Protein AF-A0A401QGH9-F1 (afdb_monomer_lite)

pLDDT: mean 91.58, std 11.18, range [46.03, 97.88]

Structure (mmCIF, N/CA/C/O backbone):
data_AF-A0A401QGH9-F1
#
_entry.id   AF-A0A401QGH9-F1
#
loop_
_atom_site.group_PDB
_atom_site.id
_atom_site.type_symbol
_atom_site.label_atom_id
_atom_site.label_alt_id
_atom_site.label_comp_id
_atom_site.label_asym_id
_atom_site.label_entity_id
_atom_site.label_seq_id
_atom_site.pdbx_PDB_ins_code
_atom_site.Cartn_x
_atom_site.Cartn_y
_atom_site.Cartn_z
_atom_site.occupancy
_atom_site.B_iso_or_equiv
_atom_site.auth_seq_id
_atom_site.auth_comp_id
_atom_site.auth_asym_id
_atom_site.auth_atom_id
_atom_site.pdbx_PDB_model_num
ATOM 1 N N . MET A 1 1 ? 10.052 -13.319 -26.743 1.00 46.03 1 MET A N 1
ATOM 2 C CA . MET A 1 1 ? 10.189 -13.486 -25.277 1.00 46.03 1 MET A CA 1
ATOM 3 C C . MET A 1 1 ? 8.798 -13.329 -24.686 1.00 46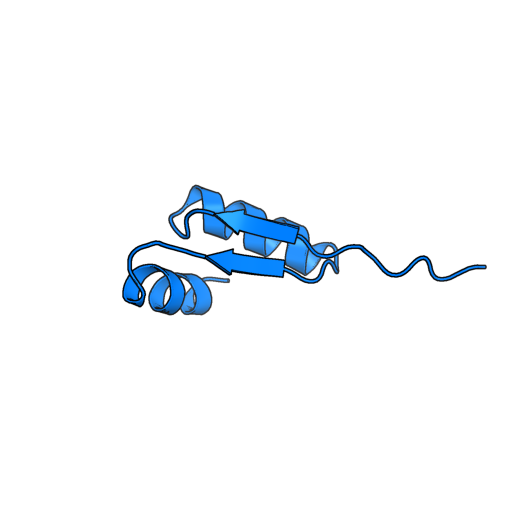.03 1 MET A C 1
ATOM 5 O O . MET A 1 1 ? 8.136 -12.371 -25.050 1.00 46.03 1 MET A O 1
ATOM 9 N N . SER A 1 2 ? 8.289 -14.293 -23.913 1.00 56.41 2 SER A N 1
ATOM 10 C CA . SER A 1 2 ? 6.914 -14.215 -23.397 1.00 56.41 2 SER A CA 1
ATOM 11 C C . SER A 1 2 ? 6.812 -13.110 -22.343 1.00 56.41 2 SER A C 1
ATOM 13 O O . SER A 1 2 ? 7.433 -13.236 -21.284 1.00 56.41 2 SER A O 1
ATOM 15 N N . ASP A 1 3 ? 6.015 -12.074 -22.598 1.00 64.69 3 ASP A N 1
ATOM 16 C CA . ASP A 1 3 ? 5.544 -11.156 -21.560 1.00 64.69 3 ASP A CA 1
ATOM 17 C C . ASP A 1 3 ? 4.698 -11.950 -20.558 1.00 64.69 3 ASP A C 1
ATOM 19 O O . ASP A 1 3 ? 3.494 -12.153 -20.741 1.00 64.69 3 ASP A O 1
ATOM 23 N N . ARG A 1 4 ? 5.319 -12.455 -19.485 1.00 69.94 4 ARG A N 1
ATOM 24 C CA . ARG A 1 4 ? 4.536 -12.921 -18.340 1.00 69.94 4 ARG A CA 1
ATOM 25 C C . ARG A 1 4 ? 3.905 -11.680 -17.727 1.00 69.94 4 ARG A C 1
ATOM 27 O O . ARG A 1 4 ? 4.611 -10.865 -17.136 1.00 69.94 4 ARG A O 1
ATOM 34 N N . LYS A 1 5 ? 2.585 -11.532 -17.874 1.00 70.19 5 LYS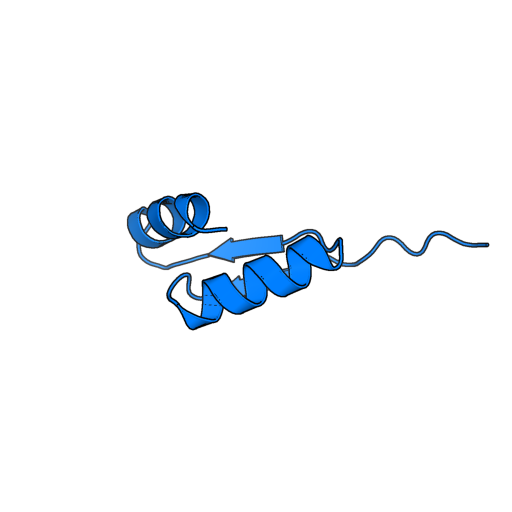 A N 1
ATOM 35 C CA . LYS A 1 5 ? 1.826 -10.500 -17.159 1.00 70.19 5 LYS A CA 1
ATOM 36 C C . LYS A 1 5 ? 2.196 -10.581 -15.676 1.00 70.19 5 LYS A C 1
ATOM 38 O O . LYS A 1 5 ? 2.033 -11.634 -15.060 1.00 70.19 5 LYS A O 1
ATOM 43 N N . LYS A 1 6 ? 2.725 -9.485 -15.126 1.00 78.00 6 LYS A N 1
ATOM 44 C CA . LYS A 1 6 ? 2.976 -9.366 -13.686 1.00 78.00 6 LYS A CA 1
ATOM 45 C C . LYS A 1 6 ? 1.653 -9.598 -12.948 1.00 78.00 6 LYS A C 1
ATOM 47 O O . LYS A 1 6 ? 0.609 -9.120 -13.394 1.00 78.00 6 LYS A O 1
ATOM 52 N N . GLY A 1 7 ? 1.696 -10.382 -11.871 1.00 86.44 7 GLY A N 1
ATOM 53 C CA . GLY A 1 7 ? 0.521 -10.672 -11.047 1.00 86.44 7 GLY A CA 1
ATOM 54 C C . GLY A 1 7 ? -0.029 -9.420 -10.355 1.00 86.44 7 GLY A C 1
ATOM 55 O O . GLY A 1 7 ? 0.614 -8.369 -10.349 1.00 86.44 7 GLY A O 1
ATOM 56 N N . SER A 1 8 ? -1.222 -9.529 -9.772 1.00 93.56 8 SER A N 1
ATOM 57 C CA . SER A 1 8 ? -1.798 -8.482 -8.921 1.00 93.56 8 SER A CA 1
ATOM 58 C C . SER A 1 8 ? -1.411 -8.686 -7.457 1.00 93.56 8 SER A C 1
ATOM 60 O O . SER A 1 8 ? -1.403 -9.820 -6.982 1.00 93.56 8 SER A O 1
ATOM 62 N N . ILE A 1 9 ? -1.145 -7.596 -6.740 1.00 97.31 9 ILE A N 1
ATOM 63 C CA . ILE A 1 9 ? -0.797 -7.606 -5.314 1.00 97.31 9 ILE A CA 1
ATOM 64 C C . ILE A 1 9 ? -1.886 -6.871 -4.526 1.00 97.31 9 ILE A C 1
ATOM 66 O O . ILE A 1 9 ? -2.217 -5.733 -4.848 1.00 97.31 9 ILE A O 1
ATOM 70 N N . LEU A 1 10 ? -2.423 -7.511 -3.486 1.00 97.81 10 LEU A N 1
ATOM 71 C CA . LEU A 1 10 ? -3.307 -6.877 -2.505 1.00 97.81 10 LEU A CA 1
ATOM 72 C C . LEU A 1 10 ? -2.488 -6.487 -1.272 1.00 97.81 10 LEU A C 1
ATOM 74 O O . LEU A 1 10 ? -1.821 -7.335 -0.682 1.00 97.81 10 LEU A O 1
ATOM 78 N N . ILE A 1 11 ? -2.568 -5.221 -0.879 1.00 97.81 11 ILE A N 1
ATOM 79 C CA . ILE A 1 11 ? -1.960 -4.685 0.338 1.00 97.81 11 ILE A CA 1
ATOM 80 C C . ILE A 1 11 ? -3.090 -4.353 1.312 1.00 97.81 11 ILE A C 1
ATOM 82 O O . ILE A 1 11 ? -3.972 -3.557 0.994 1.00 97.81 11 ILE A O 1
ATOM 86 N N . VAL A 1 12 ? -3.065 -4.986 2.486 1.00 97.75 12 VAL A N 1
ATOM 87 C CA . VAL A 1 12 ? -4.041 -4.783 3.565 1.00 97.75 12 VAL A CA 1
ATOM 88 C C . VAL A 1 12 ? -3.394 -3.919 4.647 1.00 97.75 12 VAL A C 1
ATOM 90 O O . VAL A 1 12 ? -2.432 -4.343 5.285 1.00 97.75 12 VAL A O 1
ATOM 93 N N . GLY A 1 13 ? -3.935 -2.717 4.831 1.00 97.50 13 GLY A N 1
ATOM 94 C CA . GLY A 1 13 ? -3.412 -1.645 5.675 1.00 97.50 13 GLY A CA 1
ATOM 95 C C . GLY A 1 13 ? -2.727 -0.558 4.843 1.00 97.50 13 GLY A C 1
ATOM 96 O O . GLY A 1 13 ? -1.749 -0.831 4.147 1.00 97.50 13 GLY A O 1
ATOM 97 N N . SER A 1 14 ? -3.208 0.686 4.941 1.00 97.38 14 SER A N 1
ATOM 98 C CA . SER A 1 14 ? -2.713 1.834 4.161 1.00 97.38 14 SER A CA 1
ATOM 99 C C . SER A 1 14 ? -1.923 2.863 4.981 1.00 97.38 14 SER A C 1
ATOM 101 O O . SER A 1 14 ? -1.696 3.989 4.538 1.00 97.38 14 SER A O 1
ATOM 103 N N . GLY A 1 15 ? -1.456 2.476 6.172 1.00 95.69 15 GLY A N 1
ATOM 104 C CA . GLY A 1 15 ? -0.501 3.263 6.959 1.00 95.69 15 GLY A CA 1
ATOM 105 C C . GLY A 1 15 ? 0.898 3.328 6.325 1.00 95.69 15 GLY A C 1
ATOM 106 O O . GLY A 1 15 ? 1.130 2.819 5.229 1.00 95.69 15 GLY A O 1
ATOM 107 N N . LEU A 1 16 ? 1.864 3.897 7.052 1.00 96.06 16 LEU A N 1
ATOM 108 C CA . LEU A 1 16 ? 3.226 4.175 6.560 1.00 96.06 16 LEU A CA 1
ATOM 109 C C . LEU A 1 16 ? 3.909 2.976 5.869 1.00 96.06 16 LEU A C 1
ATOM 111 O O . LEU A 1 16 ? 4.490 3.103 4.790 1.00 96.06 16 LEU A O 1
ATOM 115 N N . ILE A 1 17 ? 3.823 1.792 6.482 1.00 96.94 17 ILE A N 1
ATOM 116 C CA . ILE A 1 17 ? 4.436 0.570 5.942 1.00 96.94 17 ILE A CA 1
ATOM 117 C C . ILE A 1 17 ? 3.702 0.111 4.676 1.00 96.94 17 ILE A C 1
ATOM 119 O O . ILE A 1 17 ? 4.343 -0.251 3.691 1.00 96.94 17 ILE A O 1
ATOM 123 N N . GLY A 1 18 ? 2.368 0.159 4.683 1.00 96.94 18 GLY A N 1
ATOM 124 C CA . GLY A 1 18 ? 1.544 -0.213 3.534 1.00 96.94 18 GLY A CA 1
ATOM 125 C C . GLY A 1 18 ? 1.833 0.654 2.312 1.00 96.94 18 GLY A C 1
ATOM 126 O O . GLY A 1 18 ? 2.039 0.125 1.222 1.00 96.94 18 GLY A O 1
ATOM 127 N N . GLN A 1 19 ? 1.955 1.970 2.509 1.00 96.94 19 GLN A N 1
ATOM 128 C CA . GLN A 1 19 ? 2.334 2.924 1.460 1.00 96.94 19 GLN A CA 1
ATOM 129 C C . GLN A 1 19 ? 3.736 2.651 0.904 1.00 96.94 19 GLN A C 1
ATOM 131 O O . GLN A 1 19 ? 3.929 2.648 -0.309 1.00 96.94 19 GLN A O 1
ATOM 136 N N . SER A 1 20 ? 4.707 2.347 1.773 1.00 97.31 20 SER A N 1
ATOM 137 C CA . SER A 1 20 ? 6.081 2.032 1.351 1.00 97.31 20 SER A CA 1
ATOM 138 C C . SER A 1 20 ? 6.131 0.808 0.428 1.00 97.31 20 SER A C 1
ATOM 140 O O . SER A 1 20 ? 6.788 0.829 -0.614 1.00 97.31 20 SER A O 1
ATOM 142 N N . TRP A 1 21 ? 5.386 -0.250 0.764 1.00 97.88 21 TRP A N 1
ATOM 143 C CA . TRP A 1 21 ? 5.260 -1.423 -0.104 1.00 97.88 21 TRP A CA 1
ATOM 144 C C . TRP A 1 21 ? 4.464 -1.130 -1.376 1.00 97.88 21 TRP A C 1
ATOM 146 O O . TRP A 1 21 ? 4.833 -1.619 -2.443 1.00 97.88 21 TRP A O 1
ATOM 156 N N . ALA A 1 22 ? 3.407 -0.320 -1.287 1.00 97.19 22 ALA A N 1
ATOM 157 C CA . ALA A 1 22 ? 2.614 0.092 -2.440 1.00 97.19 22 ALA A CA 1
ATOM 158 C C . ALA A 1 22 ? 3.482 0.813 -3.482 1.00 97.19 22 ALA A C 1
ATOM 160 O O . ALA A 1 22 ? 3.506 0.394 -4.639 1.00 97.19 22 ALA A O 1
ATOM 161 N N . MET A 1 23 ? 4.272 1.803 -3.057 1.00 96.19 23 MET A N 1
ATOM 162 C CA . MET A 1 23 ? 5.241 2.505 -3.906 1.00 96.19 23 MET A CA 1
ATOM 163 C C . MET A 1 23 ? 6.281 1.552 -4.508 1.00 96.19 23 MET A C 1
ATOM 165 O O . MET A 1 23 ? 6.552 1.593 -5.712 1.00 96.19 23 MET A O 1
ATOM 169 N N . LEU A 1 24 ? 6.851 0.648 -3.702 1.00 96.62 24 LEU A N 1
ATOM 170 C CA . LEU A 1 24 ? 7.855 -0.303 -4.185 1.00 96.62 24 LEU A CA 1
ATOM 171 C C . LEU A 1 24 ? 7.292 -1.234 -5.269 1.00 96.62 24 LEU A C 1
ATOM 173 O O . LEU A 1 24 ? 7.913 -1.435 -6.312 1.00 96.62 24 LEU A O 1
ATOM 177 N N . PHE A 1 25 ? 6.108 -1.801 -5.056 1.00 95.69 25 PHE A N 1
ATOM 178 C CA . PHE A 1 25 ? 5.524 -2.729 -6.020 1.00 95.69 25 PHE A CA 1
ATOM 179 C C . PHE A 1 25 ? 4.974 -2.023 -7.260 1.00 95.69 25 PHE A C 1
ATOM 181 O O . PHE A 1 25 ? 5.133 -2.540 -8.370 1.00 95.69 25 P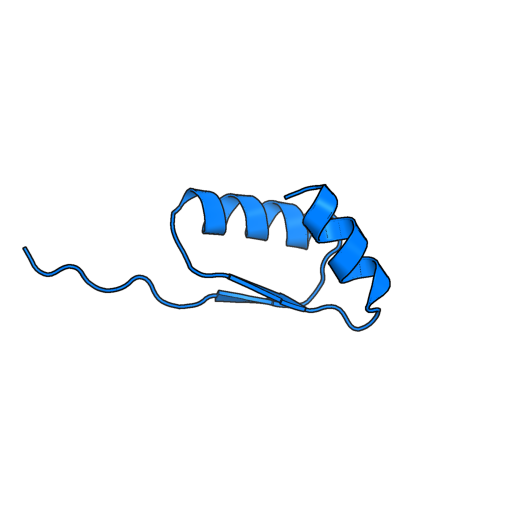HE A O 1
ATOM 188 N N . ALA A 1 26 ? 4.390 -0.834 -7.099 1.00 94.38 26 ALA A N 1
ATOM 189 C CA . ALA A 1 26 ? 3.950 -0.013 -8.220 1.00 94.38 26 ALA A CA 1
ATOM 190 C C . ALA A 1 26 ? 5.136 0.408 -9.104 1.00 94.38 26 ALA A C 1
ATOM 192 O O . ALA A 1 26 ? 5.081 0.223 -10.320 1.00 94.38 26 ALA A O 1
ATOM 193 N N . SER A 1 27 ? 6.246 0.869 -8.512 1.00 94.56 27 SER A N 1
ATOM 194 C CA . SER A 1 27 ? 7.472 1.221 -9.255 1.00 94.56 27 SER A CA 1
ATOM 195 C C . SER A 1 27 ? 8.121 0.011 -9.935 1.00 94.56 27 SER A C 1
ATOM 197 O O . SER A 1 27 ? 8.649 0.119 -11.041 1.00 94.56 27 SER A O 1
ATOM 199 N N . ALA A 1 28 ? 7.992 -1.178 -9.343 1.00 94.19 28 ALA A N 1
ATOM 200 C CA . ALA A 1 28 ? 8.363 -2.437 -9.979 1.00 94.19 28 ALA A CA 1
ATOM 201 C C . ALA A 1 28 ? 7.368 -2.892 -11.069 1.00 94.19 28 ALA A C 1
ATOM 203 O O . ALA A 1 28 ? 7.562 -3.957 -11.657 1.00 94.19 28 ALA A O 1
ATOM 204 N N . GLY A 1 29 ? 6.321 -2.121 -11.377 1.00 92.31 29 GLY A N 1
ATOM 205 C CA . GLY A 1 29 ? 5.365 -2.355 -12.463 1.00 92.31 29 GLY A CA 1
ATOM 206 C C . GLY A 1 29 ? 4.285 -3.397 -12.167 1.00 92.31 29 GLY A C 1
ATOM 207 O O . GLY A 1 29 ? 3.715 -3.957 -13.105 1.00 92.31 29 GLY A O 1
ATOM 208 N N . TYR A 1 30 ? 4.029 -3.711 -10.896 1.00 94.75 30 TYR A N 1
ATOM 209 C CA . TYR A 1 30 ? 2.909 -4.569 -10.507 1.00 94.75 30 TYR A CA 1
ATOM 210 C C . TYR A 1 30 ? 1.607 -3.772 -10.446 1.00 94.75 30 TYR A C 1
ATOM 212 O O . TYR A 1 30 ? 1.589 -2.597 -10.085 1.00 94.75 30 TYR A O 1
ATOM 220 N N . ARG A 1 31 ? 0.486 -4.440 -10.742 1.00 94.25 31 ARG A N 1
ATOM 221 C CA . ARG A 1 31 ? -0.838 -3.901 -10.423 1.00 94.25 31 ARG A CA 1
ATOM 222 C C . ARG A 1 31 ? -1.101 -4.132 -8.942 1.00 94.25 31 ARG A C 1
ATOM 224 O O . ARG A 1 31 ? -1.108 -5.281 -8.504 1.00 94.25 31 ARG A O 1
ATOM 231 N N . ILE A 1 32 ? -1.355 -3.062 -8.203 1.00 95.88 32 ILE A N 1
ATOM 232 C CA . ILE A 1 32 ? -1.659 -3.140 -6.777 1.00 95.88 32 ILE A CA 1
ATOM 233 C C . ILE A 1 32 ? -3.129 -2.817 -6.494 1.00 95.88 32 ILE A C 1
ATOM 235 O O . ILE A 1 32 ? -3.786 -2.098 -7.248 1.00 95.88 32 ILE A O 1
ATOM 239 N N . THR A 1 33 ? -3.639 -3.341 -5.388 1.00 96.56 33 THR A N 1
ATOM 240 C CA . THR A 1 33 ? -4.886 -2.916 -4.752 1.00 96.56 33 THR A CA 1
ATOM 241 C C . THR A 1 33 ? -4.573 -2.629 -3.294 1.00 96.56 33 THR A C 1
ATOM 243 O O . THR A 1 33 ? -4.006 -3.483 -2.614 1.00 96.56 33 THR A O 1
ATOM 246 N N . LEU A 1 34 ? -4.907 -1.428 -2.831 1.00 97.00 34 LEU A N 1
ATOM 247 C CA . LEU A 1 34 ? -4.718 -1.012 -1.448 1.00 97.00 34 LEU A CA 1
ATOM 248 C C . LEU A 1 34 ? -6.069 -1.052 -0.738 1.00 97.00 34 LEU A C 1
ATOM 250 O O . LEU A 1 34 ? -7.048 -0.508 -1.242 1.00 97.00 34 LEU A O 1
ATOM 254 N N . TYR A 1 35 ? -6.115 -1.714 0.410 1.00 97.75 35 TYR A N 1
ATOM 255 C CA . TYR A 1 35 ? -7.308 -1.834 1.235 1.00 97.75 35 TYR A CA 1
ATOM 256 C C . TYR A 1 35 ? -7.004 -1.363 2.650 1.00 97.75 35 TYR A C 1
ATOM 258 O O . TYR A 1 35 ? -5.972 -1.719 3.216 1.00 97.75 35 TYR A O 1
ATOM 266 N N . ASP A 1 36 ? -7.940 -0.638 3.243 1.00 97.62 36 ASP A N 1
ATOM 267 C CA . ASP A 1 36 ? -7.963 -0.353 4.669 1.00 97.62 36 ASP A CA 1
ATOM 268 C C . ASP A 1 36 ? -9.407 -0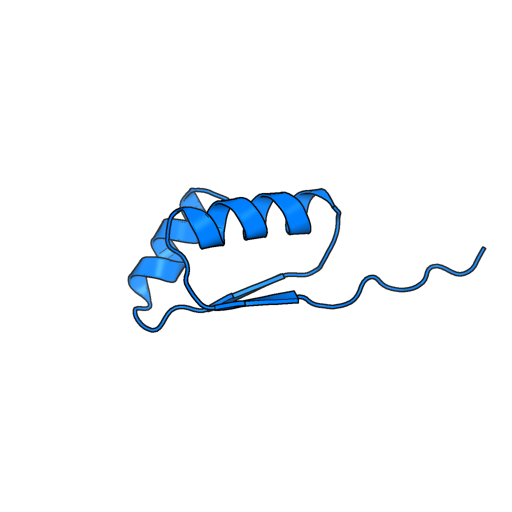.454 5.169 1.00 97.62 36 ASP A C 1
ATOM 270 O O . ASP A 1 36 ? -10.358 -0.280 4.407 1.00 97.62 36 ASP A O 1
ATOM 274 N N . THR A 1 37 ? -9.572 -0.760 6.452 1.00 96.75 37 THR A N 1
ATOM 275 C CA . THR A 1 37 ? -10.887 -0.803 7.104 1.00 96.75 37 THR A CA 1
ATOM 276 C C . THR A 1 37 ? -11.528 0.577 7.234 1.00 96.75 37 THR A C 1
ATOM 278 O O . THR A 1 37 ? -12.745 0.669 7.372 1.00 96.75 37 THR A O 1
ATOM 281 N N . VAL A 1 38 ? -10.721 1.641 7.193 1.00 96.50 38 VAL A N 1
ATOM 282 C CA . VAL A 1 38 ? -11.178 3.031 7.233 1.00 96.50 38 VAL A CA 1
ATOM 283 C C . VAL A 1 38 ? -10.972 3.651 5.851 1.00 96.50 38 VAL A C 1
ATOM 285 O O . VAL A 1 38 ? -9.842 3.825 5.406 1.00 96.50 38 VAL A O 1
ATOM 288 N N . GLU A 1 39 ? -12.052 4.014 5.162 1.00 94.69 39 GLU A N 1
ATOM 289 C CA . GLU A 1 39 ? -12.009 4.525 3.780 1.00 94.69 39 GLU A CA 1
ATOM 290 C C . GLU A 1 39 ? -11.096 5.756 3.619 1.00 94.69 39 GLU A C 1
ATOM 292 O O . GLU A 1 39 ? -10.324 5.869 2.661 1.00 94.69 39 GLU A O 1
ATOM 297 N N . GLN A 1 40 ? -11.115 6.656 4.603 1.00 96.88 40 GLN A N 1
ATOM 298 C CA . GLN A 1 40 ? -10.275 7.852 4.626 1.00 96.88 40 GLN A CA 1
ATOM 299 C C . GLN A 1 40 ? -8.782 7.504 4.642 1.00 96.88 40 GLN A C 1
ATOM 301 O O . GLN A 1 40 ? -7.985 8.223 4.045 1.00 96.88 40 GLN A O 1
ATOM 306 N N . GLN A 1 41 ? -8.393 6.383 5.260 1.00 96.38 41 GLN A N 1
ATOM 307 C CA . GLN A 1 41 ? -6.999 5.939 5.277 1.00 96.38 41 GLN A CA 1
ATOM 308 C C . GLN A 1 41 ? -6.524 5.528 3.882 1.00 96.38 41 GLN A C 1
ATOM 310 O O . GLN A 1 41 ? -5.357 5.740 3.557 1.00 96.38 41 GLN A O 1
ATOM 315 N N . VAL A 1 42 ? -7.394 4.956 3.043 1.00 96.62 42 VAL A N 1
ATOM 316 C CA . VAL A 1 42 ? -7.050 4.655 1.644 1.00 96.62 42 VAL A CA 1
ATOM 317 C C . VAL A 1 42 ? -6.920 5.951 0.850 1.00 96.62 42 VAL A C 1
ATOM 319 O O . VAL A 1 42 ? -5.943 6.125 0.127 1.00 96.62 42 VAL A O 1
ATOM 322 N N . THR A 1 43 ? -7.860 6.879 1.034 1.00 96.12 43 THR A N 1
ATOM 323 C CA . THR A 1 43 ? -7.859 8.177 0.339 1.00 96.12 43 THR A CA 1
ATOM 324 C C . THR A 1 43 ? -6.587 8.971 0.646 1.00 96.12 43 THR A C 1
ATOM 326 O O . THR A 1 43 ? -5.869 9.347 -0.275 1.00 96.12 43 THR A O 1
ATOM 329 N N . HIS A 1 44 ? -6.238 9.127 1.927 1.00 95.44 44 HIS A N 1
ATOM 330 C CA . HIS A 1 44 ? -5.006 9.806 2.345 1.00 95.44 44 HIS A CA 1
ATOM 331 C C . HIS A 1 44 ? -3.742 9.080 1.869 1.00 95.44 44 HIS A C 1
ATOM 333 O O . HIS A 1 44 ? -2.737 9.712 1.554 1.00 95.44 44 HIS A O 1
ATOM 339 N N . ALA A 1 45 ? -3.751 7.746 1.832 1.00 95.69 45 ALA A N 1
ATOM 340 C CA . ALA A 1 45 ? -2.594 6.988 1.371 1.00 95.69 45 ALA A CA 1
ATOM 341 C C . ALA A 1 45 ? -2.316 7.202 -0.120 1.00 95.69 45 ALA A C 1
ATOM 343 O O . ALA A 1 45 ? -1.157 7.312 -0.500 1.00 95.69 45 ALA A O 1
ATOM 344 N N . IL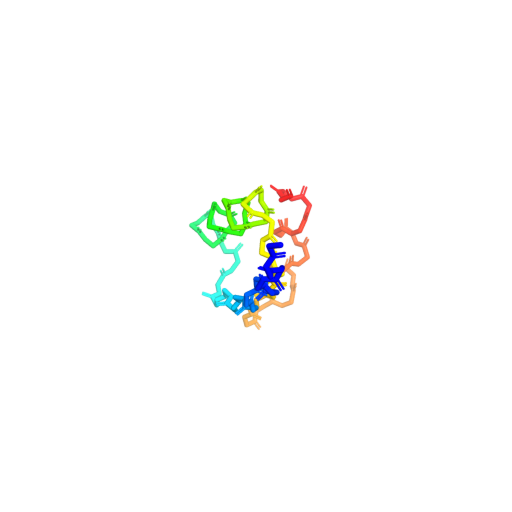E A 1 46 ? -3.362 7.289 -0.947 1.00 93.50 46 ILE A N 1
ATOM 345 C CA . ILE A 1 46 ? -3.231 7.515 -2.394 1.00 93.50 46 ILE A CA 1
ATOM 346 C C . ILE A 1 46 ? -2.621 8.889 -2.699 1.00 93.50 46 ILE A C 1
ATOM 348 O O . ILE A 1 46 ? -1.889 9.012 -3.671 1.00 93.50 46 ILE A O 1
ATOM 352 N N . GLU A 1 47 ? -2.851 9.906 -1.867 1.00 93.19 47 GLU A N 1
ATOM 353 C CA . GLU A 1 47 ? -2.210 11.223 -2.028 1.00 93.19 47 GLU A CA 1
ATOM 354 C C . GLU A 1 47 ? -0.681 11.183 -1.828 1.00 93.19 47 GLU A C 1
ATOM 356 O O . GLU A 1 47 ? 0.016 12.104 -2.248 1.00 93.19 47 GLU A O 1
ATOM 361 N N . ASN A 1 48 ? -0.160 10.124 -1.195 1.00 85.81 48 ASN A N 1
ATOM 362 C CA . ASN A 1 48 ? 1.247 9.970 -0.816 1.00 85.81 48 ASN A CA 1
ATOM 363 C C . ASN A 1 48 ? 1.993 8.858 -1.590 1.00 85.81 48 ASN A C 1
ATOM 365 O O . ASN A 1 48 ? 3.153 8.587 -1.272 1.00 85.81 48 ASN A O 1
ATOM 369 N N . ILE A 1 49 ? 1.349 8.195 -2.560 1.00 86.19 49 ILE A N 1
ATOM 370 C CA . ILE A 1 49 ? 1.907 7.103 -3.391 1.00 86.19 49 ILE A CA 1
ATOM 371 C C . ILE A 1 49 ? 2.005 7.564 -4.844 1.00 86.19 49 ILE 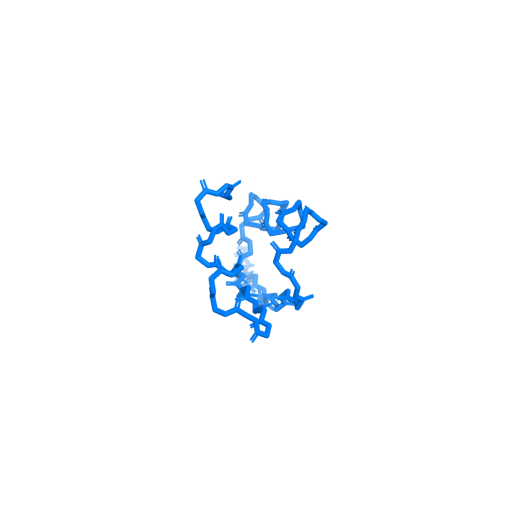A C 1
ATOM 373 O O . ILE A 1 49 ? 3.062 7.305 -5.463 1.00 86.19 49 ILE A O 1
#

InterPro domains:
  IPR006176 3-hydroxyacyl-CoA dehydrogenase, NAD binding [PF02737] (9-49)
  IPR036291 NAD(P)-binding domain superfamily [SSF51735] (5-48)

Radius of gyration: 11.85 Å; chains: 1; bounding box: 22×25×32 Å

Sequence (49 aa):
MSDRKKGSILIVGSGLIGQSWAMLFASAGYRITLYDTVEQQVTHAIENI

Organism: Scyliorhinus torazame (NCBI:txid75743)

Secondary structure (DSSP, 8-state):
----PPPEEEEE--SHHHHHHHHHHHHTT-EEEEE-SSHHHHHHHHTT-

Foldseek 3Di:
DDPPQAEEEEQEFLPPVSLVVVVVVVVVVHHYDYDYPDPVSVVVSVVVD